Protein AF-A0A7C5JY84-F1 (afdb_monomer_lite)

Foldseek 3Di:
DDAAWDALPDVLNVLLVVLLVVLDDPKAKAWADLNLVRLPDPDPVPRDTDRETEMEIPPADALVQLVDPSHSVNSSQVSSVVVVWHWDWDDDPFWTWIFIWDDDDPPTDTHHIYTYGHHDPVRCVVCVVVVVVQSVPFDWTDRPPDPDTHGYGDPVVRVVVVVVVVVVVLVPDDPVSVVVPD

Sequence (182 aa):
MVLQYFRVIDNIVKDSLEAVVEAKKDEDFMIVGGVAVQLYSNNPEIMRPTSDVDIFLTPNINYEIFSKDGEIGWRIKNNIIKNGYQCQLKRGRYINEVKVMDGQNNKAKQLFFLHLTSYSGEFMSKYKHILEREIYYANTLLIPKTEMKVKVKKIEDILPHKIKRLEKHVAYLPDPLKKSIL

Structure (mmCIF, N/CA/C/O backbone):
data_AF-A0A7C5JY84-F1
#
_entry.id   AF-A0A7C5JY84-F1
#
loop_
_atom_site.group_PDB
_atom_site.id
_atom_site.type_symbol
_atom_site.label_atom_id
_atom_site.label_alt_id
_atom_site.label_comp_id
_atom_site.label_asym_id
_atom_site.label_entity_id
_atom_site.label_seq_id
_atom_site.pdbx_PDB_ins_code
_atom_site.Cartn_x
_atom_site.Cartn_y
_atom_site.Cartn_z
_atom_site.occupancy
_atom_site.B_iso_or_equiv
_atom_site.auth_seq_id
_atom_site.auth_comp_id
_atom_site.auth_asym_id
_atom_site.auth_atom_id
_atom_site.pdbx_PDB_model_num
ATOM 1 N N . MET A 1 1 ? 1.734 -20.658 8.353 1.00 44.06 1 MET A N 1
ATOM 2 C CA . MET A 1 1 ? 0.881 -19.457 8.216 1.00 44.06 1 MET A CA 1
ATOM 3 C C . MET A 1 1 ? 0.643 -19.249 6.732 1.00 44.06 1 MET A C 1
ATOM 5 O O . MET A 1 1 ? 1.609 -19.025 6.018 1.00 44.06 1 MET A O 1
ATOM 9 N N . VAL A 1 2 ? -0.587 -19.450 6.257 1.00 48.41 2 VAL A N 1
ATOM 10 C CA . VAL A 1 2 ? -0.934 -19.271 4.838 1.00 48.41 2 VAL A CA 1
ATOM 11 C C . VAL A 1 2 ? -1.284 -17.798 4.656 1.00 48.41 2 VAL A C 1
ATOM 13 O O . VAL A 1 2 ? -2.226 -17.326 5.284 1.00 48.41 2 VAL A O 1
ATOM 16 N N . LEU A 1 3 ? -0.484 -17.058 3.885 1.00 55.06 3 LEU A N 1
ATOM 17 C CA . LEU A 1 3 ? -0.846 -15.701 3.473 1.00 55.06 3 LEU A CA 1
ATOM 18 C C . LEU A 1 3 ? -2.077 -15.800 2.574 1.00 55.06 3 LEU A C 1
ATOM 20 O O . LEU A 1 3 ? -2.083 -16.590 1.628 1.00 55.06 3 LEU A O 1
ATOM 24 N N . GLN A 1 4 ? -3.113 -15.024 2.878 1.00 71.62 4 GLN A N 1
ATOM 25 C CA . GLN A 1 4 ? -4.267 -14.935 2.002 1.00 71.62 4 GLN A CA 1
ATOM 26 C C . GLN A 1 4 ? -3.883 -14.049 0.820 1.00 71.62 4 GLN A C 1
ATOM 28 O O . GLN A 1 4 ? -3.499 -12.894 0.993 1.00 71.62 4 GLN A O 1
ATOM 33 N N . TYR A 1 5 ? -3.919 -14.622 -0.378 1.00 83.88 5 TYR A N 1
ATOM 34 C CA . TYR A 1 5 ? -3.694 -13.863 -1.596 1.00 83.88 5 TYR A CA 1
ATOM 35 C C . TYR A 1 5 ? -4.984 -13.162 -2.017 1.00 83.88 5 TYR A C 1
ATOM 37 O O . TYR A 1 5 ? -6.064 -13.738 -1.902 1.00 83.88 5 TYR A O 1
ATOM 45 N N . PHE A 1 6 ? -4.851 -11.948 -2.5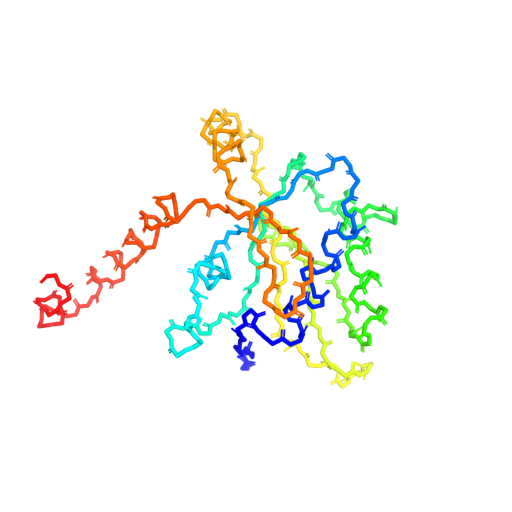36 1.00 88.19 6 PHE A N 1
ATOM 46 C CA . PHE A 1 6 ? -5.965 -11.097 -2.943 1.00 88.19 6 PHE A CA 1
ATOM 47 C C . PHE A 1 6 ? -5.705 -10.433 -4.292 1.00 88.19 6 PHE A C 1
ATOM 49 O O . PHE A 1 6 ? -4.581 -10.391 -4.802 1.00 88.19 6 PHE A O 1
ATOM 56 N N . ARG A 1 7 ? -6.769 -9.896 -4.871 1.00 91.62 7 ARG A N 1
ATOM 57 C CA . ARG A 1 7 ? -6.770 -9.038 -6.051 1.00 91.62 7 ARG A CA 1
ATOM 58 C C . ARG A 1 7 ? -7.330 -7.674 -5.672 1.00 91.62 7 ARG A C 1
ATOM 60 O O . ARG A 1 7 ? -8.077 -7.538 -4.713 1.00 91.62 7 ARG A O 1
ATOM 67 N N . VAL A 1 8 ? -7.024 -6.659 -6.466 1.00 91.06 8 VAL A N 1
ATOM 68 C CA . VAL A 1 8 ? -7.490 -5.282 -6.255 1.00 91.06 8 VAL A CA 1
ATOM 69 C C . VAL A 1 8 ? -9.019 -5.148 -6.288 1.00 91.06 8 VAL A C 1
ATOM 71 O O . VAL A 1 8 ? -9.567 -4.193 -5.754 1.00 91.06 8 VAL A O 1
ATOM 74 N N . ILE A 1 9 ? -9.709 -6.124 -6.885 1.00 90.19 9 ILE A N 1
ATOM 75 C CA . ILE A 1 9 ? -11.174 -6.209 -6.929 1.00 90.19 9 ILE A CA 1
ATOM 76 C C . ILE A 1 9 ? -11.805 -6.765 -5.642 1.00 90.19 9 ILE A C 1
ATOM 78 O O . ILE A 1 9 ? -13.035 -6.766 -5.541 1.00 90.19 9 ILE A O 1
ATOM 82 N N . ASP A 1 10 ? -10.997 -7.277 -4.709 1.00 90.25 10 ASP A N 1
ATOM 83 C CA . ASP A 1 10 ? -11.471 -7.805 -3.433 1.00 90.25 10 ASP A CA 1
ATOM 84 C C . ASP A 1 10 ? -11.748 -6.645 -2.469 1.00 90.25 10 ASP A C 1
ATOM 86 O O . ASP A 1 10 ? -10.922 -5.739 -2.328 1.00 90.25 10 ASP A O 1
ATOM 90 N N . ASN A 1 11 ? -12.889 -6.694 -1.768 1.00 89.62 11 ASN A N 1
ATOM 91 C CA . ASN A 1 11 ? -13.354 -5.604 -0.896 1.00 89.62 11 ASN A CA 1
ATOM 92 C C . ASN A 1 11 ? -12.290 -5.168 0.114 1.00 89.62 11 ASN A C 1
ATOM 94 O O . ASN A 1 11 ? -12.043 -3.985 0.268 1.00 89.62 11 ASN A O 1
ATOM 98 N N . ILE A 1 12 ? -11.573 -6.118 0.713 1.00 89.25 12 ILE A N 1
ATOM 99 C CA . ILE A 1 12 ? -10.515 -5.816 1.676 1.00 89.25 12 ILE A CA 1
ATOM 100 C C . ILE A 1 12 ? -9.430 -4.882 1.109 1.00 89.25 12 ILE A C 1
ATOM 102 O O . ILE A 1 12 ? -8.940 -3.988 1.804 1.00 89.25 12 ILE A O 1
ATOM 106 N N . VAL A 1 13 ? -9.032 -5.089 -0.148 1.00 91.31 13 VAL A N 1
ATOM 107 C CA . VAL A 1 13 ? -7.997 -4.280 -0.800 1.00 91.31 13 VAL A CA 1
ATOM 108 C C . VAL A 1 13 ? -8.565 -2.922 -1.154 1.00 91.31 13 VAL A C 1
ATOM 110 O O . VAL A 1 13 ? -7.921 -1.914 -0.878 1.00 91.31 13 VAL A O 1
ATOM 113 N N . LYS A 1 14 ? -9.778 -2.905 -1.716 1.00 91.31 14 LYS A N 1
ATOM 114 C CA . LYS A 1 14 ? -10.526 -1.683 -2.001 1.00 91.31 14 LYS A CA 1
ATOM 115 C C . LYS A 1 14 ? -10.622 -0.813 -0.745 1.00 91.31 14 LYS A C 1
ATOM 117 O O . LYS A 1 14 ? -10.078 0.283 -0.743 1.00 91.31 14 LYS A O 1
ATOM 122 N N . ASP A 1 15 ? -11.207 -1.334 0.325 1.00 91.50 15 ASP A N 1
ATOM 123 C CA . ASP A 1 15 ? -11.441 -0.631 1.588 1.00 91.50 15 ASP A CA 1
ATOM 124 C C . ASP A 1 15 ? -10.132 -0.099 2.191 1.00 91.50 15 ASP A C 1
ATOM 126 O O . ASP A 1 15 ? -10.086 0.982 2.777 1.00 91.50 15 ASP A O 1
ATOM 130 N N . SER A 1 16 ? -9.033 -0.837 2.011 1.00 92.56 16 SER A N 1
ATOM 131 C CA . SER A 1 16 ? -7.708 -0.411 2.464 1.00 92.56 16 SER A CA 1
ATOM 132 C C . SER A 1 16 ? -7.110 0.703 1.600 1.00 92.56 16 SER A C 1
ATOM 134 O O . SER A 1 16 ? -6.437 1.584 2.131 1.00 92.56 16 SER A O 1
ATOM 136 N N . LEU A 1 17 ? -7.348 0.698 0.285 1.00 94.00 17 LEU A N 1
ATOM 137 C CA . LEU A 1 17 ? -6.939 1.784 -0.610 1.00 94.00 17 LEU A CA 1
ATOM 138 C C . LEU A 1 17 ? -7.778 3.046 -0.379 1.00 94.00 17 LEU A C 1
ATOM 140 O O . LEU A 1 17 ? -7.222 4.141 -0.348 1.00 94.00 17 LEU A O 1
ATOM 144 N N . GLU A 1 18 ? -9.086 2.905 -0.162 1.00 92.94 18 GLU A N 1
ATOM 145 C CA . GLU A 1 18 ? -9.971 4.018 0.202 1.00 92.94 18 GLU A CA 1
ATOM 146 C C . GLU A 1 18 ? -9.519 4.646 1.527 1.00 92.94 18 GLU A C 1
ATOM 148 O O . GLU A 1 18 ? -9.307 5.856 1.595 1.00 92.94 18 GLU A O 1
ATOM 153 N N . ALA A 1 19 ? -9.209 3.822 2.534 1.00 93.19 19 ALA A N 1
ATOM 154 C CA . ALA A 1 19 ? -8.672 4.292 3.809 1.00 93.19 19 ALA A CA 1
ATOM 155 C C . ALA A 1 19 ? -7.365 5.090 3.663 1.00 93.19 19 ALA A C 1
ATOM 157 O O . ALA A 1 19 ? -7.156 6.052 4.404 1.00 93.19 19 ALA A O 1
ATOM 158 N N . VAL A 1 20 ? -6.489 4.722 2.719 1.00 93.00 20 VAL A N 1
ATOM 159 C CA . VAL A 1 20 ? -5.266 5.482 2.401 1.00 93.00 20 VAL A CA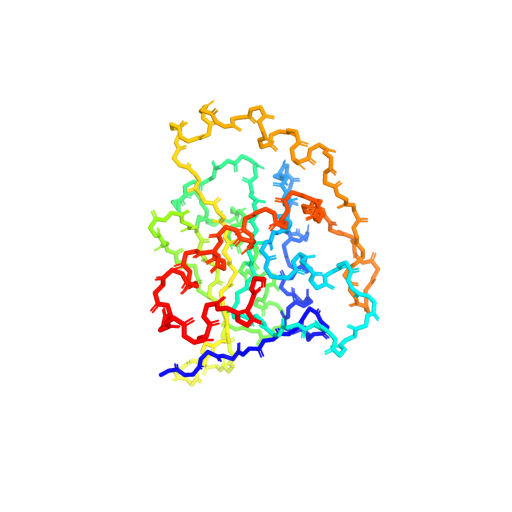 1
ATOM 160 C C . VAL A 1 20 ? -5.599 6.836 1.794 1.00 93.00 20 VAL A C 1
ATOM 162 O O . VAL A 1 20 ? -5.037 7.845 2.222 1.00 93.00 20 VAL A O 1
ATOM 165 N N . VAL A 1 21 ? -6.505 6.865 0.815 1.00 92.31 21 VAL A N 1
ATOM 166 C CA . VAL A 1 21 ? -6.920 8.103 0.145 1.00 92.31 21 VAL A CA 1
ATOM 167 C C . VAL A 1 21 ? -7.551 9.067 1.149 1.00 92.31 21 VAL A C 1
ATOM 169 O O . VAL A 1 21 ? -7.217 10.246 1.148 1.00 92.31 21 VAL A O 1
ATOM 172 N N . GLU A 1 22 ? -8.408 8.570 2.039 1.00 92.31 22 GLU A N 1
ATOM 173 C CA . GLU A 1 22 ? -9.056 9.371 3.082 1.00 92.31 22 GLU A CA 1
ATOM 174 C C . GLU A 1 22 ? -8.092 9.843 4.177 1.00 92.31 22 GLU A C 1
ATOM 176 O O . GLU A 1 22 ? -8.298 10.890 4.789 1.00 92.31 22 GLU A O 1
ATOM 181 N N . ALA A 1 23 ? -7.052 9.061 4.475 1.00 91.12 23 ALA A N 1
ATOM 182 C CA . ALA A 1 23 ? -6.084 9.392 5.516 1.00 91.12 23 ALA A CA 1
ATOM 183 C C . ALA A 1 23 ? -5.053 10.442 5.072 1.00 91.12 23 ALA A C 1
ATOM 185 O O . ALA A 1 23 ? -4.360 11.012 5.926 1.00 91.12 23 ALA A O 1
ATOM 186 N N . LYS A 1 24 ? -4.927 10.683 3.765 1.00 86.06 24 LYS A N 1
ATOM 187 C CA . LYS A 1 24 ? -4.027 11.688 3.200 1.00 86.06 24 LYS A CA 1
ATOM 188 C C . LYS A 1 24 ? -4.436 13.100 3.635 1.00 86.06 24 LYS A C 1
ATOM 190 O O . LYS A 1 24 ? -5.601 13.476 3.547 1.00 86.06 24 LYS A O 1
ATOM 195 N N . LYS A 1 25 ? -3.450 13.895 4.054 1.00 84.94 25 LYS A N 1
ATOM 196 C CA . LYS A 1 25 ? -3.542 15.353 4.175 1.00 84.94 25 LYS A CA 1
ATOM 197 C C . LYS A 1 25 ? -2.646 15.972 3.102 1.00 84.94 25 LYS A C 1
ATOM 199 O O . LYS A 1 25 ? -2.992 15.959 1.923 1.00 84.94 25 LYS A O 1
ATOM 204 N N . ASP A 1 26 ? -1.458 16.402 3.507 1.00 82.50 26 ASP A N 1
ATOM 205 C CA . ASP A 1 26 ? -0.438 16.979 2.637 1.00 82.50 26 ASP A CA 1
ATOM 206 C C . ASP A 1 26 ? 0.509 15.907 2.069 1.00 82.50 26 ASP A C 1
ATOM 208 O O . ASP A 1 26 ? 1.331 16.197 1.201 1.00 82.50 26 ASP A O 1
ATOM 212 N N . GLU A 1 27 ? 0.410 14.656 2.541 1.00 87.38 27 GLU A N 1
ATOM 213 C CA . GLU A 1 27 ? 1.267 13.564 2.084 1.00 87.38 27 GLU A CA 1
ATOM 214 C C . GLU A 1 27 ? 0.869 13.084 0.686 1.00 87.38 27 GLU A C 1
ATOM 216 O O . GLU A 1 27 ? -0.283 12.755 0.418 1.00 87.38 27 GLU A O 1
ATOM 221 N N . ASP A 1 28 ? 1.827 12.952 -0.219 1.00 85.75 28 ASP A N 1
ATOM 222 C CA . ASP A 1 28 ? 1.592 12.330 -1.515 1.00 85.75 28 ASP A CA 1
ATOM 223 C C . ASP A 1 28 ? 1.868 10.825 -1.421 1.00 85.75 28 ASP A C 1
ATOM 225 O O . ASP A 1 28 ? 2.888 10.388 -0.887 1.00 85.75 28 ASP A O 1
ATOM 229 N N . PHE A 1 29 ? 0.954 10.016 -1.952 1.00 89.94 29 PHE A N 1
ATOM 230 C CA . PHE A 1 29 ? 1.123 8.571 -2.044 1.00 89.94 29 PHE A CA 1
ATOM 231 C C . PHE A 1 29 ? 1.093 8.126 -3.500 1.00 89.94 29 PHE A C 1
ATOM 233 O O . PHE A 1 29 ? 0.479 8.765 -4.354 1.00 89.94 29 PHE A O 1
ATOM 240 N N . MET A 1 30 ? 1.739 7.002 -3.772 1.00 93.56 30 MET A N 1
ATOM 241 C CA . MET A 1 30 ? 1.705 6.333 -5.062 1.00 93.56 30 MET A CA 1
ATOM 242 C C . MET A 1 30 ? 1.665 4.825 -4.836 1.00 93.56 30 MET A C 1
ATOM 244 O O . MET A 1 30 ? 2.517 4.275 -4.139 1.00 93.56 30 MET A O 1
ATOM 248 N N . ILE A 1 31 ? 0.688 4.148 -5.435 1.00 94.88 31 ILE A N 1
ATOM 249 C CA . ILE A 1 31 ? 0.605 2.688 -5.397 1.00 94.88 31 ILE A CA 1
ATOM 250 C C . ILE A 1 31 ? 1.692 2.112 -6.304 1.00 94.88 31 ILE A C 1
ATOM 252 O O . ILE A 1 31 ? 1.862 2.539 -7.452 1.00 94.88 31 ILE A O 1
ATOM 256 N N . VAL A 1 32 ? 2.432 1.134 -5.785 1.00 93.56 32 VAL A N 1
ATOM 257 C CA . VAL A 1 32 ? 3.515 0.444 -6.490 1.00 93.56 32 VAL A CA 1
ATOM 258 C C . VAL A 1 32 ? 3.322 -1.077 -6.408 1.00 93.56 32 VAL A C 1
ATOM 260 O O . VAL A 1 32 ? 2.291 -1.583 -5.963 1.00 93.56 32 VAL A O 1
ATOM 263 N N . GLY A 1 33 ? 4.299 -1.842 -6.894 1.00 91.56 33 GLY A N 1
ATOM 264 C CA . GLY A 1 33 ? 4.322 -3.284 -6.664 1.00 91.56 33 GLY A CA 1
ATOM 265 C C . GLY A 1 33 ? 3.287 -4.063 -7.479 1.00 91.56 33 GLY A C 1
ATOM 266 O O . GLY A 1 33 ? 3.115 -3.827 -8.671 1.00 91.56 33 GLY A O 1
ATOM 267 N N . GLY A 1 34 ? 2.709 -5.106 -6.880 1.00 92.25 34 GLY A N 1
ATOM 268 C CA . GLY A 1 34 ? 1.788 -6.020 -7.570 1.00 92.25 34 GLY A CA 1
ATOM 269 C C . GLY A 1 34 ? 0.405 -5.418 -7.832 1.00 92.25 34 GLY A C 1
ATOM 270 O O . GLY A 1 34 ? -0.107 -5.537 -8.943 1.00 92.25 34 GLY A O 1
ATOM 271 N N . VAL A 1 35 ? -0.161 -4.722 -6.843 1.00 94.25 35 VAL A N 1
ATOM 272 C CA . VAL A 1 35 ? -1.474 -4.066 -6.967 1.00 94.25 35 VAL A CA 1
ATOM 273 C C . VAL A 1 35 ? -1.452 -2.965 -8.022 1.00 94.25 35 VAL A C 1
ATOM 275 O O . VAL A 1 35 ? -2.391 -2.865 -8.805 1.00 94.25 35 VAL A O 1
ATOM 278 N N . ALA A 1 36 ? -0.352 -2.212 -8.129 1.00 94.69 36 ALA A N 1
ATOM 279 C CA . ALA A 1 36 ? -0.183 -1.240 -9.205 1.00 94.69 36 ALA A CA 1
ATOM 280 C C . ALA A 1 36 ? -0.324 -1.876 -10.597 1.00 94.69 36 ALA A C 1
ATOM 282 O O . ALA A 1 36 ? -1.021 -1.327 -11.438 1.00 94.69 36 ALA A O 1
ATOM 283 N N . VAL A 1 37 ? 0.269 -3.055 -10.830 1.00 92.69 37 VAL A N 1
ATOM 284 C CA . VAL A 1 37 ? 0.121 -3.776 -12.110 1.00 92.69 37 VAL A CA 1
ATOM 285 C C . VAL A 1 37 ? -1.327 -4.201 -12.342 1.00 92.69 37 VAL A C 1
ATOM 287 O O . VAL A 1 37 ? -1.827 -4.067 -13.454 1.00 92.69 37 VAL A O 1
ATOM 290 N N . GLN A 1 38 ? -2.017 -4.685 -11.304 1.00 93.38 38 GLN A N 1
ATOM 291 C CA . GLN A 1 38 ? -3.422 -5.076 -11.429 1.00 93.38 38 GLN A CA 1
ATOM 292 C C . GLN A 1 38 ? -4.326 -3.886 -11.783 1.00 93.38 38 GLN A C 1
ATOM 294 O O . GLN A 1 38 ? -5.246 -4.067 -12.570 1.00 93.38 38 GLN A O 1
ATOM 299 N N . LEU A 1 39 ? -4.042 -2.680 -11.276 1.00 93.88 39 LEU A N 1
ATOM 300 C CA . LEU A 1 39 ? -4.801 -1.461 -11.597 1.00 93.88 39 LEU A CA 1
ATOM 301 C C . LEU A 1 39 ? -4.711 -1.047 -13.076 1.00 93.88 39 LEU A C 1
ATOM 303 O O . LEU A 1 39 ? -5.605 -0.363 -13.561 1.00 93.88 39 LEU A O 1
ATOM 307 N N . TYR A 1 40 ? -3.674 -1.472 -13.808 1.00 93.00 40 TYR A N 1
ATOM 308 C CA . TYR A 1 40 ? -3.583 -1.269 -15.262 1.00 93.00 40 TYR A CA 1
ATOM 309 C C . TYR A 1 40 ? -4.345 -2.322 -16.078 1.00 93.00 40 TYR A C 1
ATOM 311 O O . TYR A 1 40 ? -4.450 -2.188 -17.296 1.00 93.00 40 TYR A O 1
ATOM 319 N N . SER A 1 41 ? -4.849 -3.383 -15.444 1.00 88.94 41 SER A N 1
ATOM 320 C CA . SER A 1 41 ? -5.582 -4.444 -16.130 1.00 88.94 41 SER A CA 1
ATOM 321 C C . SER A 1 41 ? -7.087 -4.264 -15.977 1.00 88.94 41 SER A C 1
ATOM 323 O O . SER A 1 41 ? -7.611 -4.245 -14.867 1.00 88.94 41 SER A O 1
ATOM 325 N N . ASN A 1 42 ? -7.800 -4.271 -17.101 1.00 81.75 42 ASN A N 1
ATOM 326 C CA . ASN A 1 42 ? -9.261 -4.383 -17.115 1.00 81.75 42 ASN A CA 1
ATOM 327 C C . ASN A 1 42 ? -9.748 -5.841 -17.128 1.00 81.75 42 ASN A C 1
ATOM 329 O O . ASN A 1 42 ? -10.951 -6.081 -17.078 1.00 81.75 42 ASN A O 1
ATOM 333 N N . ASN A 1 43 ? -8.836 -6.818 -17.205 1.00 85.38 43 ASN A N 1
ATOM 334 C CA . ASN A 1 43 ? -9.172 -8.238 -17.229 1.00 85.38 43 ASN A CA 1
ATOM 335 C C . ASN A 1 43 ? -8.794 -8.907 -15.886 1.00 85.38 43 ASN A C 1
ATOM 337 O O . ASN A 1 43 ? -7.603 -9.065 -15.592 1.00 85.38 43 ASN A O 1
ATOM 341 N N . PRO A 1 44 ? -9.780 -9.327 -15.068 1.00 80.88 44 PRO A N 1
ATOM 342 C CA . PRO A 1 44 ? -9.541 -10.034 -13.810 1.00 80.88 44 PRO A CA 1
ATOM 343 C C . PRO A 1 44 ? -8.824 -11.383 -13.941 1.00 80.88 44 PRO A C 1
ATOM 345 O O . PRO A 1 44 ? -8.226 -11.837 -12.966 1.00 80.88 44 PRO A O 1
ATOM 348 N N . GLU A 1 45 ? -8.878 -12.039 -15.103 1.00 82.75 45 GLU A N 1
ATOM 349 C CA . GLU A 1 45 ? -8.278 -13.364 -15.318 1.00 82.75 45 GLU A CA 1
ATOM 350 C C . GLU A 1 45 ? -6.749 -13.311 -15.368 1.00 82.75 45 GLU A C 1
ATOM 352 O O . GLU A 1 45 ? -6.081 -14.247 -14.934 1.00 82.75 45 GLU A O 1
ATOM 357 N N . ILE A 1 46 ? -6.184 -12.188 -15.823 1.00 82.44 46 ILE A N 1
ATOM 358 C CA . ILE A 1 46 ? -4.730 -11.978 -15.886 1.00 82.44 46 ILE A CA 1
ATOM 359 C C . ILE A 1 46 ? -4.170 -11.316 -14.617 1.00 82.44 46 ILE A C 1
ATOM 361 O O . ILE A 1 46 ? -2.959 -11.122 -14.487 1.00 82.44 46 ILE A O 1
ATOM 365 N N . MET A 1 47 ? -5.033 -10.968 -13.654 1.00 88.62 47 MET A N 1
ATOM 366 C CA . MET A 1 47 ? -4.608 -10.409 -12.372 1.00 88.62 47 MET A CA 1
ATOM 367 C C . MET A 1 47 ? -4.000 -11.504 -11.500 1.00 88.62 47 MET A C 1
ATOM 369 O O . MET A 1 47 ? -4.700 -12.292 -10.860 1.00 88.62 47 MET A O 1
ATOM 373 N N . ARG A 1 48 ? -2.669 -11.521 -11.421 1.00 86.56 48 ARG A N 1
ATOM 374 C CA . ARG A 1 48 ? -1.956 -12.375 -10.470 1.00 86.56 48 ARG A CA 1
ATOM 375 C C . ARG A 1 48 ? -2.286 -11.938 -9.033 1.00 86.56 48 ARG A C 1
ATOM 377 O O . ARG A 1 48 ? -1.962 -10.799 -8.694 1.00 86.56 48 ARG A O 1
ATOM 384 N N . PRO A 1 49 ? -2.798 -12.831 -8.166 1.00 88.69 49 PRO A N 1
ATOM 385 C CA . PRO A 1 49 ? -3.007 -12.524 -6.754 1.00 88.69 49 PRO A CA 1
ATOM 386 C C . PRO A 1 49 ? -1.724 -12.072 -6.026 1.00 88.69 49 PRO A C 1
ATOM 388 O O . PRO A 1 49 ? -0.622 -12.562 -6.302 1.00 88.69 49 PRO A O 1
ATOM 391 N N . THR A 1 50 ? -1.868 -11.143 -5.082 1.00 89.31 50 THR A N 1
ATOM 392 C CA . THR A 1 50 ? -0.791 -10.518 -4.292 1.00 89.31 50 THR A CA 1
ATOM 393 C C . THR A 1 50 ? -1.001 -10.752 -2.799 1.00 89.31 50 THR A C 1
ATOM 395 O O . THR A 1 50 ? -2.108 -11.064 -2.379 1.00 89.31 50 THR A O 1
ATOM 398 N N . SER A 1 51 ? 0.067 -10.661 -2.004 1.00 89.44 51 SER A N 1
ATOM 399 C CA . SER A 1 51 ? 0.043 -10.878 -0.544 1.00 89.44 51 SER A CA 1
ATOM 400 C C . SER A 1 51 ? 0.173 -9.590 0.270 1.00 89.44 51 SER A C 1
ATOM 402 O O . SER A 1 51 ? 0.090 -9.621 1.496 1.00 89.44 51 SER A O 1
ATOM 404 N N . ASP A 1 52 ? 0.422 -8.477 -0.408 1.00 91.94 52 ASP A N 1
ATOM 405 C CA . ASP A 1 52 ? 0.685 -7.157 0.147 1.00 91.94 52 ASP A CA 1
ATOM 406 C C . ASP A 1 52 ? 0.187 -6.054 -0.800 1.00 91.94 52 ASP A C 1
ATOM 408 O O . ASP A 1 52 ? -0.105 -6.282 -1.980 1.00 91.94 52 ASP A O 1
ATOM 412 N N . VAL A 1 53 ? 0.038 -4.857 -0.242 1.00 94.31 53 VAL A N 1
ATOM 413 C CA . VAL A 1 53 ? -0.206 -3.622 -0.988 1.00 94.31 53 VAL A CA 1
ATOM 414 C C . VAL A 1 53 ? 0.972 -2.705 -0.707 1.00 94.31 53 VAL A C 1
ATOM 416 O O . VAL A 1 53 ? 1.149 -2.256 0.424 1.00 94.31 53 VAL A O 1
ATOM 419 N N . ASP A 1 54 ? 1.775 -2.428 -1.727 1.00 94.00 54 ASP A N 1
ATOM 420 C CA . ASP A 1 54 ? 2.942 -1.564 -1.592 1.00 94.00 54 ASP A CA 1
ATOM 421 C C . ASP A 1 54 ? 2.587 -0.120 -1.959 1.00 94.00 54 ASP A C 1
ATOM 423 O O . ASP A 1 54 ? 2.062 0.169 -3.039 1.00 94.00 54 ASP A O 1
ATOM 427 N N . ILE A 1 55 ? 2.925 0.798 -1.063 1.00 93.44 55 ILE A N 1
ATOM 428 C CA . ILE A 1 55 ? 2.669 2.226 -1.176 1.00 93.44 55 ILE A CA 1
ATOM 429 C C . ILE A 1 55 ? 3.992 2.958 -1.006 1.00 93.44 55 ILE A C 1
ATOM 431 O O . ILE A 1 55 ? 4.741 2.762 -0.043 1.00 93.44 55 ILE A O 1
ATOM 435 N N . PHE A 1 56 ? 4.282 3.827 -1.960 1.00 91.19 56 PHE A N 1
ATOM 436 C CA . PHE A 1 56 ? 5.303 4.842 -1.810 1.00 91.19 56 PHE A CA 1
ATOM 437 C C . PHE A 1 56 ? 4.672 6.094 -1.187 1.00 91.19 56 PHE A C 1
ATOM 439 O O . PHE A 1 56 ? 3.608 6.519 -1.633 1.00 91.19 56 PHE A O 1
ATOM 446 N N . LEU A 1 57 ? 5.315 6.664 -0.166 1.00 88.25 57 LEU A N 1
ATOM 447 C CA . LEU A 1 57 ? 4.823 7.812 0.598 1.00 88.25 57 LEU A CA 1
ATOM 448 C C . LEU A 1 57 ? 5.866 8.935 0.596 1.00 88.25 57 LEU A C 1
ATOM 450 O O . LEU A 1 57 ? 7.048 8.684 0.836 1.00 88.25 57 LEU A O 1
ATOM 454 N N . THR A 1 58 ? 5.421 10.167 0.356 1.00 84.00 58 THR A N 1
ATOM 455 C CA . THR A 1 58 ? 6.231 11.380 0.482 1.00 84.00 58 THR A CA 1
ATOM 456 C C . THR A 1 58 ? 5.503 12.433 1.340 1.00 84.00 58 THR A C 1
ATOM 458 O O . THR A 1 58 ? 4.320 12.679 1.111 1.00 84.00 58 THR A O 1
ATOM 461 N N . PRO A 1 59 ? 6.173 13.073 2.317 1.00 83.69 59 PRO A N 1
ATOM 462 C CA . PRO A 1 59 ? 7.571 12.864 2.691 1.00 83.69 59 PRO A CA 1
ATOM 463 C C . PRO A 1 59 ? 7.802 11.470 3.285 1.00 83.69 59 PRO A C 1
ATOM 465 O O . PRO A 1 59 ? 6.865 10.776 3.676 1.00 83.69 59 PRO A O 1
ATOM 468 N N . ASN A 1 60 ? 9.065 11.045 3.338 1.00 82.88 60 ASN A N 1
ATOM 469 C CA . ASN A 1 60 ? 9.383 9.822 4.056 1.00 82.88 60 ASN A CA 1
ATOM 470 C C . ASN A 1 60 ? 9.183 10.037 5.565 1.00 82.88 60 ASN A C 1
ATOM 472 O O . ASN A 1 60 ? 9.718 10.987 6.135 1.00 82.88 60 ASN A O 1
ATOM 476 N N . ILE A 1 61 ? 8.451 9.129 6.204 1.00 86.69 61 ILE A N 1
ATOM 477 C CA . ILE A 1 61 ? 8.066 9.216 7.612 1.00 86.69 61 ILE A CA 1
ATOM 478 C C . ILE A 1 61 ? 8.666 8.020 8.358 1.00 86.69 61 ILE A C 1
ATOM 480 O O . ILE A 1 61 ? 8.562 6.874 7.918 1.00 86.69 61 ILE A O 1
ATOM 484 N N . ASN A 1 62 ? 9.320 8.274 9.493 1.00 89.38 62 ASN A N 1
ATOM 485 C CA . ASN A 1 62 ? 9.830 7.210 10.358 1.00 89.38 62 ASN A CA 1
ATOM 486 C C . ASN A 1 62 ? 8.688 6.540 11.151 1.00 89.38 62 ASN A C 1
ATOM 488 O O . ASN A 1 62 ? 7.584 7.071 11.240 1.00 89.38 62 ASN A O 1
ATOM 492 N N . TYR A 1 63 ? 8.947 5.377 11.750 1.00 92.50 63 TYR A N 1
ATOM 493 C CA . TYR A 1 63 ? 7.901 4.624 12.450 1.00 92.50 63 TYR A CA 1
ATOM 494 C C . TYR A 1 63 ? 7.282 5.369 13.647 1.00 92.50 63 TYR A C 1
ATOM 496 O O . TYR A 1 63 ? 6.083 5.253 13.897 1.00 92.50 63 TYR A O 1
ATOM 504 N N . GLU A 1 64 ? 8.083 6.133 14.390 1.00 93.00 64 GLU A N 1
ATOM 505 C CA . GLU A 1 64 ? 7.617 6.867 15.573 1.00 93.00 64 GLU A CA 1
ATOM 506 C C . GLU A 1 64 ? 6.551 7.893 15.193 1.00 93.00 64 GLU A C 1
ATOM 508 O O . GLU A 1 64 ? 5.470 7.891 15.774 1.00 93.00 64 GLU A O 1
ATOM 513 N N . ILE A 1 65 ? 6.811 8.693 14.156 1.00 93.00 65 ILE A N 1
ATOM 514 C CA . ILE A 1 65 ? 5.827 9.630 13.612 1.00 93.00 65 ILE A CA 1
ATOM 515 C C . ILE A 1 65 ? 4.671 8.849 12.989 1.00 93.00 65 ILE A C 1
ATOM 517 O O . ILE A 1 65 ? 3.527 9.081 13.341 1.00 93.00 65 ILE A O 1
ATOM 521 N N . PHE A 1 66 ? 4.944 7.863 12.132 1.00 94.12 66 PHE A N 1
ATOM 522 C CA . PHE A 1 66 ? 3.909 7.069 11.461 1.00 94.12 66 PHE A CA 1
ATOM 523 C C . PHE A 1 66 ? 2.866 6.481 12.428 1.00 94.12 66 PHE A C 1
ATOM 525 O O . PHE A 1 66 ? 1.680 6.436 12.099 1.00 94.12 66 PHE A O 1
ATOM 532 N N . SER A 1 67 ? 3.307 6.020 13.601 1.00 95.69 67 SER A N 1
ATOM 533 C CA . SER A 1 67 ? 2.461 5.339 14.586 1.00 95.69 67 SER A CA 1
ATOM 534 C C . SER A 1 67 ? 1.755 6.255 15.584 1.00 95.69 67 SER A C 1
ATOM 536 O O . SER A 1 67 ? 0.839 5.795 16.270 1.00 95.69 67 SER A O 1
ATOM 538 N N . LYS A 1 68 ? 2.160 7.524 15.666 1.00 96.62 68 LYS A N 1
ATOM 539 C CA . LYS A 1 68 ? 1.626 8.487 16.628 1.00 96.62 68 LYS A CA 1
ATOM 540 C C . LYS A 1 68 ? 0.163 8.824 16.323 1.00 96.62 68 LYS A C 1
ATOM 542 O O . LYS A 1 68 ? -0.255 8.890 15.168 1.00 96.62 68 LYS A O 1
ATOM 547 N N . ASP A 1 69 ? -0.614 9.060 17.377 1.00 96.12 69 ASP A N 1
ATOM 548 C CA . ASP A 1 69 ? -2.016 9.462 17.267 1.00 96.12 69 ASP A CA 1
ATOM 549 C C . ASP A 1 69 ? -2.188 10.672 16.339 1.00 96.12 69 ASP A C 1
ATOM 551 O O . ASP A 1 69 ? -1.506 11.689 16.467 1.00 96.12 69 ASP A O 1
ATOM 555 N N . GLY A 1 70 ? -3.116 10.543 15.390 1.00 93.00 70 GLY A N 1
ATOM 556 C CA . GLY A 1 70 ? -3.402 11.569 14.392 1.00 93.00 70 GLY A CA 1
ATOM 557 C C . GLY A 1 70 ? -2.466 11.587 13.181 1.00 93.00 70 GLY A C 1
ATOM 558 O O . GLY A 1 70 ? -2.783 12.302 12.229 1.00 93.00 70 GLY A O 1
ATOM 559 N N . GLU A 1 71 ? -1.388 10.798 13.156 1.00 94.56 71 GLU A N 1
ATOM 560 C CA . GLU A 1 71 ? -0.453 10.692 12.025 1.00 94.56 71 GLU A CA 1
ATOM 561 C C . GLU A 1 71 ? -0.898 9.659 10.980 1.00 94.56 71 GLU A C 1
ATOM 563 O O . GLU A 1 71 ? -1.823 8.878 11.208 1.00 94.56 71 GLU A O 1
ATOM 568 N N . ILE A 1 72 ? -0.272 9.665 9.797 1.00 93.94 72 ILE A N 1
ATOM 569 C CA . ILE A 1 72 ? -0.760 8.927 8.61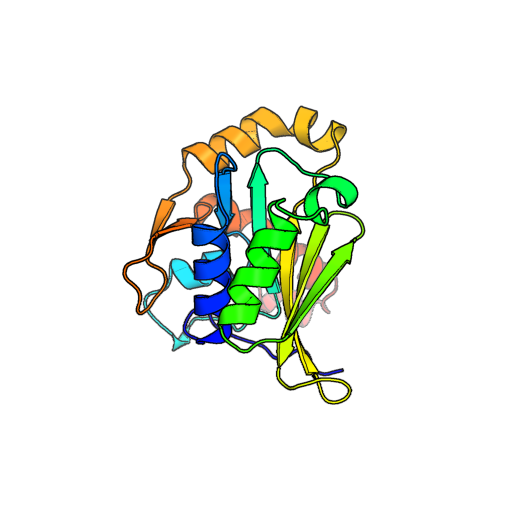8 1.00 93.94 72 ILE A CA 1
ATOM 570 C C . ILE A 1 72 ? -1.016 7.435 8.882 1.00 93.94 72 ILE A C 1
ATOM 572 O O . ILE A 1 72 ? -2.071 6.928 8.506 1.00 93.94 72 ILE A O 1
ATOM 576 N N . GLY A 1 73 ? -0.117 6.733 9.580 1.00 95.19 73 GLY A N 1
ATOM 577 C CA . GLY A 1 73 ? -0.304 5.316 9.895 1.00 95.19 73 GLY A CA 1
ATOM 578 C C . GLY A 1 73 ? -1.495 5.087 10.815 1.00 95.19 73 GLY A C 1
ATOM 579 O O . GLY A 1 73 ? -2.326 4.217 10.556 1.00 95.19 73 GLY A O 1
ATOM 580 N N . TRP A 1 74 ? -1.628 5.920 11.847 1.00 96.25 74 TRP A N 1
ATOM 581 C CA . TRP A 1 74 ? -2.769 5.899 12.758 1.00 96.25 74 TRP A CA 1
ATOM 582 C C . TRP A 1 74 ? -4.096 6.191 12.045 1.00 96.25 74 TRP A C 1
ATOM 584 O O . TRP A 1 74 ? -5.080 5.483 12.266 1.00 96.25 74 TRP A O 1
ATOM 594 N N . ARG A 1 75 ? -4.123 7.183 11.144 1.00 96.19 75 ARG A N 1
ATOM 595 C CA . ARG A 1 75 ? -5.315 7.543 10.357 1.00 96.19 75 ARG A CA 1
ATOM 596 C C . ARG A 1 75 ? -5.738 6.401 9.432 1.00 96.19 75 ARG A C 1
ATOM 598 O O . ARG A 1 75 ? -6.903 6.011 9.468 1.00 96.19 75 ARG A O 1
ATOM 605 N N . ILE A 1 76 ? -4.793 5.808 8.693 1.00 96.06 76 ILE A N 1
ATOM 606 C CA . ILE A 1 76 ? -5.049 4.638 7.833 1.00 96.06 76 ILE A CA 1
ATOM 607 C C . ILE A 1 76 ? -5.626 3.492 8.665 1.00 96.06 76 ILE A C 1
ATOM 609 O O . ILE A 1 76 ? -6.693 2.975 8.344 1.00 96.06 76 ILE A O 1
ATOM 613 N N . LYS A 1 77 ? -4.955 3.123 9.767 1.00 96.00 77 LYS A N 1
ATOM 614 C CA . LYS A 1 77 ? -5.419 2.067 10.678 1.00 96.00 77 LYS A CA 1
ATOM 615 C C . LYS A 1 77 ? -6.866 2.298 11.107 1.00 96.00 77 LYS A C 1
ATOM 617 O O . LYS A 1 77 ? -7.665 1.370 11.059 1.00 96.00 77 LYS A O 1
ATOM 622 N N . ASN A 1 78 ? -7.200 3.508 11.542 1.00 95.75 78 ASN A N 1
ATOM 623 C CA . ASN A 1 78 ? -8.528 3.786 12.075 1.00 95.75 78 ASN A CA 1
ATOM 624 C C . ASN A 1 78 ? -9.609 3.813 11.000 1.00 95.75 78 ASN A C 1
ATOM 626 O O . ASN A 1 78 ? -10.726 3.389 11.279 1.00 95.75 78 ASN A O 1
ATOM 630 N N . ASN A 1 79 ? -9.294 4.249 9.781 1.00 95.00 79 ASN A N 1
ATOM 631 C CA . ASN A 1 79 ? -10.235 4.153 8.668 1.00 95.00 79 ASN A CA 1
ATOM 632 C C . ASN A 1 79 ? -10.493 2.690 8.279 1.00 95.00 79 ASN A C 1
ATOM 634 O O . ASN A 1 79 ? -11.646 2.305 8.123 1.00 95.00 79 ASN A O 1
ATOM 638 N N . ILE A 1 80 ? -9.465 1.835 8.264 1.00 93.94 80 ILE A N 1
ATOM 639 C CA . ILE A 1 80 ? -9.654 0.394 8.023 1.00 93.94 80 ILE A CA 1
ATOM 640 C C . ILE A 1 80 ? -10.473 -0.263 9.152 1.00 93.94 80 ILE A C 1
ATOM 642 O O . ILE A 1 80 ? -11.331 -1.100 8.882 1.00 93.94 80 ILE A O 1
ATOM 646 N N . ILE A 1 81 ? -10.270 0.138 10.415 1.00 93.69 81 ILE A N 1
ATOM 647 C CA . ILE A 1 81 ? -11.061 -0.370 11.553 1.00 93.69 81 ILE A CA 1
ATOM 648 C C . ILE A 1 81 ? -12.547 -0.007 11.424 1.00 93.69 81 ILE A C 1
ATOM 650 O O . ILE A 1 81 ? -13.401 -0.828 11.758 1.00 93.69 81 ILE A O 1
ATOM 654 N N . LYS A 1 82 ? -12.879 1.185 10.907 1.00 92.00 82 LYS A N 1
ATOM 655 C CA . LYS A 1 82 ? -14.279 1.576 10.647 1.00 92.00 82 LYS A CA 1
ATOM 656 C C . LYS A 1 82 ? -14.968 0.647 9.642 1.00 92.00 82 LYS A C 1
ATOM 658 O O . LYS A 1 82 ? -16.175 0.459 9.747 1.00 92.00 82 LYS A O 1
ATOM 663 N N . ASN A 1 83 ? -14.205 0.012 8.752 1.00 88.12 83 ASN A N 1
ATOM 664 C CA . ASN A 1 83 ? -14.701 -0.967 7.779 1.00 88.12 83 ASN A CA 1
ATOM 665 C C . ASN A 1 83 ? -14.837 -2.390 8.364 1.00 88.12 83 ASN A C 1
ATOM 667 O O . ASN A 1 83 ? -15.059 -3.350 7.634 1.00 88.12 83 ASN A O 1
ATOM 671 N N . GLY A 1 84 ? -14.726 -2.547 9.690 1.00 88.81 84 GLY A N 1
ATOM 672 C CA . GLY A 1 84 ? -14.990 -3.807 10.394 1.00 88.81 84 GLY A CA 1
ATOM 673 C C . GLY A 1 84 ? -13.776 -4.724 10.564 1.00 88.81 84 GLY A C 1
ATOM 674 O O . GLY A 1 84 ? -13.908 -5.807 11.137 1.00 88.81 84 GLY A O 1
ATOM 675 N N . TYR A 1 85 ? -12.594 -4.296 10.122 1.00 90.88 85 TYR A N 1
ATOM 676 C CA . TYR A 1 85 ? -11.355 -5.062 10.244 1.00 90.88 85 TYR A CA 1
ATOM 677 C C . TYR A 1 85 ? -10.597 -4.757 11.538 1.00 90.88 85 TYR A C 1
ATOM 679 O O . TYR A 1 85 ? -10.797 -3.734 12.193 1.00 90.88 85 TYR A O 1
ATOM 687 N N . GLN A 1 86 ? -9.653 -5.629 11.892 1.00 92.19 86 GLN A N 1
ATOM 688 C CA . GLN A 1 86 ? -8.662 -5.336 12.922 1.00 92.19 86 GLN A CA 1
ATOM 689 C C . GLN A 1 86 ? -7.324 -4.946 12.298 1.00 92.19 86 GLN A C 1
ATOM 691 O O . GLN A 1 86 ? -6.851 -5.581 11.356 1.00 92.19 86 GLN A O 1
ATOM 696 N N . CYS A 1 87 ? -6.665 -3.938 12.871 1.00 93.50 87 CYS A N 1
ATOM 697 C CA . CYS A 1 87 ? -5.394 -3.438 12.356 1.00 93.50 87 CYS A CA 1
ATOM 698 C C . CYS A 1 87 ? -4.340 -3.218 13.440 1.00 93.50 87 CYS A C 1
ATOM 700 O O . CYS A 1 87 ? -4.624 -2.743 14.541 1.00 93.50 87 CYS A O 1
ATOM 702 N N . GLN A 1 88 ? -3.089 -3.507 13.088 1.00 95.00 88 GLN A N 1
ATOM 703 C CA . GLN A 1 88 ? -1.905 -3.229 13.901 1.00 95.00 88 GLN A CA 1
ATOM 704 C C . GLN A 1 88 ? -0.889 -2.440 13.083 1.00 95.00 88 GLN A C 1
ATOM 706 O O . GLN A 1 88 ? -0.608 -2.795 11.941 1.00 95.00 88 GLN A O 1
ATOM 711 N N . LEU A 1 89 ? -0.301 -1.409 13.685 1.00 96.38 89 LEU A N 1
ATOM 712 C CA . LEU A 1 89 ? 0.863 -0.737 13.113 1.00 96.38 89 LEU A CA 1
ATOM 713 C C . LEU A 1 89 ? 2.116 -1.517 13.493 1.00 96.38 89 LEU A C 1
ATOM 715 O O . LEU A 1 89 ? 2.237 -1.974 14.632 1.00 96.38 89 LEU A O 1
ATOM 719 N N . LYS A 1 90 ? 3.022 -1.701 12.535 1.00 95.06 90 LYS A N 1
ATOM 720 C CA . LYS A 1 90 ? 4.286 -2.403 12.747 1.00 95.06 90 LYS A CA 1
ATOM 721 C C . LYS A 1 90 ? 5.448 -1.692 12.076 1.00 95.06 90 LYS A C 1
ATOM 723 O O . LYS A 1 90 ? 5.302 -1.035 11.046 1.00 95.06 90 LYS A O 1
ATOM 728 N N . ARG A 1 91 ? 6.618 -1.857 12.688 1.00 93.00 91 ARG A N 1
ATOM 729 C CA . ARG A 1 91 ? 7.894 -1.401 12.152 1.00 93.00 91 ARG A CA 1
ATOM 730 C C . ARG A 1 91 ? 8.554 -2.546 11.394 1.00 93.00 91 ARG A C 1
ATOM 732 O O . ARG A 1 91 ? 8.965 -3.526 12.011 1.00 93.00 91 ARG A O 1
ATOM 739 N N . GLY A 1 92 ? 8.687 -2.400 10.082 1.00 86.00 92 GLY A N 1
ATOM 740 C CA . GLY A 1 92 ? 9.556 -3.235 9.262 1.00 86.00 92 GLY A CA 1
ATOM 741 C C . GLY A 1 92 ? 10.984 -2.683 9.219 1.00 86.00 92 GLY A C 1
ATOM 742 O O . GLY A 1 92 ? 11.284 -1.604 9.732 1.00 86.00 92 GLY A O 1
ATOM 743 N N . ARG A 1 93 ? 11.901 -3.423 8.584 1.00 79.94 93 ARG A N 1
ATOM 744 C CA . ARG A 1 93 ? 13.318 -3.019 8.479 1.00 79.94 93 ARG A CA 1
ATOM 745 C C . ARG A 1 93 ? 13.517 -1.759 7.624 1.00 79.94 93 ARG A C 1
ATOM 747 O O . ARG A 1 93 ? 14.368 -0.938 7.946 1.00 79.94 93 ARG A O 1
ATOM 754 N N . TYR A 1 94 ? 12.736 -1.630 6.553 1.00 80.50 94 TYR A N 1
ATOM 755 C CA . TYR A 1 94 ? 12.805 -0.533 5.571 1.00 80.50 94 TYR A CA 1
ATOM 756 C C . TYR A 1 94 ? 11.412 -0.017 5.175 1.00 80.50 94 TYR A C 1
ATOM 758 O O . TYR A 1 94 ? 11.237 0.618 4.140 1.00 80.50 94 TYR A O 1
ATOM 766 N N . ILE A 1 95 ? 10.396 -0.364 5.961 1.00 90.25 95 ILE A N 1
ATOM 767 C CA . ILE A 1 95 ? 8.992 -0.085 5.671 1.00 90.25 95 ILE A CA 1
ATOM 768 C C . ILE A 1 95 ? 8.249 0.138 6.986 1.00 90.25 95 ILE A C 1
ATOM 770 O O . ILE A 1 95 ? 8.584 -0.468 8.005 1.00 90.25 95 ILE A O 1
ATOM 774 N N . ASN A 1 96 ? 7.238 0.994 6.952 1.00 93.94 96 ASN A N 1
ATOM 775 C CA . ASN A 1 96 ? 6.197 1.035 7.969 1.00 93.94 96 ASN A CA 1
ATOM 776 C C . ASN A 1 96 ? 5.031 0.182 7.477 1.00 93.94 96 ASN A C 1
ATOM 778 O O . ASN A 1 96 ? 4.711 0.199 6.291 1.00 93.94 96 ASN A O 1
ATOM 782 N N . GLU A 1 97 ? 4.397 -0.572 8.362 1.00 95.31 97 GLU A N 1
ATOM 783 C CA . GLU A 1 97 ? 3.388 -1.550 7.963 1.00 95.31 97 GLU A CA 1
ATOM 784 C C . GLU A 1 97 ? 2.072 -1.299 8.694 1.00 95.31 97 GLU A C 1
ATOM 786 O O . GLU A 1 97 ? 2.048 -1.079 9.909 1.00 95.31 97 GLU A O 1
ATOM 791 N N . VAL A 1 98 ? 0.964 -1.411 7.962 1.00 95.88 98 VAL A N 1
ATOM 792 C CA . VAL A 1 98 ? -0.364 -1.633 8.541 1.00 95.88 98 VAL A CA 1
ATOM 793 C C . VAL A 1 98 ? -0.716 -3.096 8.311 1.00 95.88 98 VAL A C 1
ATOM 795 O O . VAL A 1 98 ? -1.007 -3.520 7.195 1.00 95.88 98 VAL A O 1
ATOM 798 N N . LYS A 1 99 ? -0.666 -3.896 9.374 1.00 94.81 99 LYS A N 1
ATOM 799 C CA . LYS A 1 99 ? -1.117 -5.286 9.354 1.00 94.81 99 LYS A CA 1
ATOM 800 C C . LYS A 1 99 ? -2.636 -5.310 9.444 1.00 94.81 99 LYS A C 1
ATOM 802 O O . LYS A 1 99 ? -3.176 -4.872 10.461 1.00 94.81 99 LYS A O 1
ATOM 807 N N . VAL A 1 100 ? -3.299 -5.874 8.440 1.00 92.69 100 VAL A N 1
ATOM 808 C CA . VAL A 1 100 ? -4.759 -6.011 8.393 1.00 92.69 100 VAL A CA 1
ATOM 809 C C . VAL A 1 100 ? -5.166 -7.449 8.713 1.00 92.69 100 VAL A C 1
ATOM 811 O O . VAL A 1 100 ? -4.536 -8.415 8.268 1.00 92.69 100 VAL A O 1
ATOM 814 N N . MET A 1 101 ? -6.187 -7.598 9.548 1.00 91.94 101 MET A N 1
ATOM 815 C CA . MET A 1 101 ? -6.646 -8.866 10.105 1.00 91.94 101 MET A CA 1
ATOM 816 C C . MET A 1 101 ? -8.175 -8.947 10.053 1.00 91.94 101 MET A C 1
ATOM 818 O O . MET A 1 101 ? -8.859 -7.942 10.244 1.00 91.94 101 MET A O 1
ATOM 822 N N . ASP A 1 102 ? -8.687 -10.155 9.835 1.00 86.38 102 ASP A N 1
ATOM 823 C CA . ASP A 1 102 ? -10.112 -10.483 9.897 1.00 86.38 102 ASP A CA 1
ATOM 824 C C . ASP A 1 102 ? -10.452 -11.215 11.195 1.00 86.38 102 ASP A C 1
ATOM 826 O O . ASP A 1 102 ? -9.650 -12.005 11.699 1.00 86.38 102 ASP A O 1
ATOM 830 N N . GLY A 1 103 ? -11.658 -10.993 11.708 1.00 80.81 103 GLY A N 1
ATOM 831 C CA . GLY A 1 103 ? -12.135 -11.522 12.979 1.00 80.81 103 GLY A CA 1
ATOM 832 C C . GLY A 1 103 ? -11.816 -10.628 14.178 1.00 80.81 103 GLY A C 1
ATOM 833 O O . GLY A 1 103 ? -11.148 -9.605 14.072 1.00 80.81 103 GLY A O 1
ATOM 834 N N . GLN A 1 104 ? -12.329 -11.019 15.346 1.00 73.62 104 GLN A N 1
ATOM 835 C CA . GLN A 1 104 ? -12.244 -10.225 16.573 1.00 73.62 104 GLN A CA 1
ATOM 836 C C . GLN A 1 104 ? -11.372 -10.896 17.642 1.00 73.62 104 GLN A C 1
ATOM 838 O O . GLN A 1 104 ? -11.391 -12.119 17.827 1.00 73.62 104 GLN A O 1
ATOM 843 N N . ASN A 1 105 ? -10.658 -10.065 18.400 1.00 76.62 105 ASN A N 1
ATOM 844 C CA . ASN A 1 105 ? -9.826 -10.433 19.548 1.00 76.62 105 ASN A CA 1
ATOM 845 C C . ASN A 1 105 ? -8.840 -11.572 19.214 1.00 76.62 105 ASN A C 1
ATOM 847 O O . ASN A 1 105 ? -8.219 -11.588 18.154 1.00 76.62 105 ASN A O 1
ATOM 851 N N . ASN A 1 106 ? -8.710 -12.565 20.095 1.00 75.62 106 ASN A N 1
ATOM 852 C CA . ASN A 1 106 ? -7.757 -13.673 19.957 1.00 75.62 106 ASN A CA 1
ATOM 853 C C . ASN A 1 106 ? -8.037 -14.613 18.766 1.00 75.62 106 ASN A C 1
ATOM 855 O O . ASN A 1 106 ? -7.284 -15.560 18.551 1.00 75.62 106 ASN A O 1
ATOM 859 N N . LYS A 1 107 ? -9.114 -14.385 17.999 1.00 79.19 107 LYS A N 1
ATOM 860 C CA . LYS A 1 107 ? -9.440 -15.143 16.781 1.00 79.19 107 LYS A CA 1
ATOM 861 C C . LYS A 1 107 ? -9.017 -14.422 15.499 1.00 79.19 107 LYS A C 1
ATOM 863 O O . LYS A 1 107 ? -9.228 -14.977 14.421 1.00 79.19 107 LYS A O 1
ATOM 868 N N . ALA A 1 108 ? -8.439 -13.223 15.603 1.00 81.81 108 ALA A N 1
ATOM 869 C CA . ALA A 1 108 ? -8.072 -12.428 14.445 1.00 81.81 108 ALA A CA 1
ATOM 870 C C . ALA A 1 108 ? -6.979 -13.114 13.611 1.00 81.81 108 ALA A C 1
ATOM 872 O O . ALA A 1 108 ? -5.885 -13.421 14.097 1.00 81.81 108 ALA A O 1
ATOM 873 N N . LYS A 1 109 ? -7.275 -13.360 12.335 1.00 84.88 109 LYS A N 1
ATOM 874 C CA . LYS A 1 109 ? -6.347 -13.949 11.369 1.00 84.88 109 LYS A CA 1
ATOM 875 C C . LYS A 1 109 ? -5.787 -12.859 10.478 1.00 84.88 109 LYS A C 1
ATOM 877 O O . LYS A 1 109 ? -6.514 -12.008 9.984 1.00 84.88 109 LYS A O 1
ATOM 882 N N . GLN A 1 110 ? -4.477 -12.893 10.262 1.00 86.06 110 GLN A N 1
ATOM 883 C CA . GLN A 1 110 ? -3.832 -11.984 9.323 1.00 86.06 110 GLN A CA 1
ATOM 884 C C . GLN A 1 110 ? -4.356 -12.218 7.909 1.00 86.06 110 GLN A C 1
ATOM 886 O O . GLN A 1 110 ? -4.262 -13.336 7.408 1.00 86.06 110 GLN A O 1
ATOM 891 N N . LEU A 1 111 ? -4.822 -11.143 7.278 1.00 85.75 111 LEU A N 1
ATOM 892 C CA . LEU A 1 111 ? -5.130 -11.124 5.858 1.00 85.75 111 LEU A CA 1
ATOM 893 C C . LEU A 1 111 ? -3.863 -10.757 5.087 1.00 85.75 111 LEU A C 1
ATOM 895 O O . LEU A 1 111 ? -3.287 -11.596 4.398 1.00 85.75 111 LEU A O 1
ATOM 899 N N . PHE A 1 112 ? -3.378 -9.527 5.279 1.00 89.75 112 PHE A N 1
ATOM 900 C CA . PHE A 1 112 ? -2.250 -8.987 4.528 1.00 89.75 112 PHE A CA 1
ATOM 901 C C . PHE A 1 112 ? -1.588 -7.784 5.210 1.00 89.75 112 PHE A C 1
ATOM 903 O O . PHE A 1 112 ? -2.007 -7.349 6.288 1.00 89.75 112 PHE A O 1
ATOM 910 N N . PHE A 1 113 ? -0.538 -7.262 4.576 1.00 92.62 113 PHE A N 1
ATOM 911 C CA . PHE A 1 113 ? 0.132 -6.034 4.983 1.00 92.62 113 PHE A CA 1
ATOM 912 C C . PHE A 1 113 ? -0.026 -4.937 3.932 1.00 92.62 113 PHE A C 1
ATOM 914 O O . PHE A 1 113 ? 0.197 -5.150 2.740 1.00 92.62 113 PHE A O 1
ATOM 921 N N . LEU A 1 114 ? -0.348 -3.740 4.406 1.00 94.81 114 LEU A N 1
ATOM 922 C CA . LEU A 1 114 ? -0.135 -2.506 3.673 1.00 94.81 114 LEU A CA 1
ATOM 923 C C . LEU A 1 114 ? 1.285 -2.019 3.996 1.00 94.81 114 LEU A C 1
ATOM 925 O O . LEU A 1 114 ? 1.571 -1.679 5.146 1.00 94.81 114 LEU A O 1
ATOM 929 N N . HIS A 1 115 ? 2.181 -2.011 3.016 1.00 94.81 115 HIS A N 1
ATOM 930 C CA . HIS A 1 115 ? 3.554 -1.549 3.185 1.00 94.81 115 HIS A CA 1
ATOM 931 C C . HIS A 1 115 ? 3.672 -0.098 2.741 1.00 94.81 115 HIS A C 1
ATOM 933 O O . HIS A 1 115 ? 3.458 0.220 1.577 1.00 94.81 115 HIS A O 1
ATOM 939 N N . LEU A 1 116 ? 4.074 0.781 3.649 1.00 93.19 116 LEU A N 1
ATOM 940 C CA . LEU A 1 116 ? 4.447 2.151 3.336 1.00 93.19 116 LEU A CA 1
ATOM 941 C C . LEU A 1 116 ? 5.968 2.231 3.347 1.00 93.19 116 LEU A C 1
ATOM 943 O O . LEU A 1 116 ? 6.614 2.087 4.388 1.00 93.19 116 LEU A O 1
ATOM 947 N N . THR A 1 117 ? 6.543 2.404 2.162 1.00 84.31 117 THR A N 1
ATOM 948 C CA . THR A 1 117 ? 7.994 2.363 1.984 1.00 84.31 117 THR A CA 1
ATOM 949 C C . THR A 1 117 ? 8.659 3.488 2.761 1.00 84.31 117 THR A C 1
ATOM 951 O O . THR A 1 117 ? 8.274 4.645 2.606 1.00 84.31 117 THR A O 1
ATOM 954 N N . SER A 1 118 ? 9.681 3.149 3.555 1.00 73.56 118 SER A N 1
ATOM 955 C CA . SER A 1 118 ? 10.509 4.133 4.241 1.00 73.56 118 SER A CA 1
ATOM 956 C C . SER A 1 118 ? 11.955 4.042 3.768 1.00 73.56 118 SER A C 1
ATOM 958 O O . SER A 1 118 ? 12.691 3.113 4.100 1.00 73.56 118 SER A O 1
ATOM 960 N N . TYR A 1 119 ? 12.379 5.010 2.961 1.00 72.94 119 TYR A N 1
ATOM 961 C CA . TYR A 1 119 ? 13.749 5.055 2.455 1.00 72.94 119 TYR A CA 1
ATOM 962 C C . TYR A 1 119 ? 14.697 5.733 3.442 1.00 72.94 119 TYR A C 1
ATOM 964 O O . TYR A 1 119 ? 14.367 6.745 4.048 1.00 72.94 119 TYR A O 1
ATOM 972 N N . SER A 1 120 ? 15.926 5.237 3.579 1.00 70.50 120 SER A N 1
ATOM 973 C CA . SER A 1 120 ? 16.934 5.980 4.343 1.00 70.50 120 SER A CA 1
ATOM 974 C C . SER A 1 120 ? 17.145 7.378 3.742 1.00 70.50 120 SER A C 1
ATOM 976 O O . SER A 1 120 ? 16.955 7.582 2.540 1.00 70.50 120 SER A O 1
ATOM 978 N N . GLY A 1 121 ? 17.568 8.347 4.562 1.00 73.50 121 GLY A N 1
ATOM 979 C CA . GLY A 1 121 ? 17.885 9.696 4.073 1.00 73.50 121 GLY A CA 1
ATOM 980 C C . GLY A 1 121 ? 18.935 9.683 2.954 1.00 73.50 121 GLY A C 1
ATOM 981 O O . GLY A 1 121 ? 18.817 10.427 1.984 1.00 73.50 121 GLY A O 1
ATOM 982 N N . GLU A 1 122 ? 19.902 8.766 3.032 1.00 79.12 122 GLU A N 1
ATOM 983 C CA . GLU A 1 122 ? 20.902 8.537 1.985 1.00 79.12 122 GLU A CA 1
ATOM 984 C C . GLU A 1 122 ? 20.269 8.063 0.667 1.00 79.12 122 GLU A C 1
ATOM 986 O O . GLU A 1 122 ? 20.568 8.610 -0.395 1.00 79.12 122 GLU A O 1
ATOM 991 N N . PHE A 1 123 ? 19.352 7.089 0.723 1.00 80.06 123 PHE A N 1
ATOM 992 C CA . PHE A 1 123 ? 18.643 6.614 -0.464 1.00 80.06 123 PHE A CA 1
ATOM 993 C C . PHE A 1 123 ? 17.793 7.731 -1.075 1.00 80.06 123 PHE A C 1
ATOM 995 O O . PHE A 1 123 ? 17.851 7.952 -2.284 1.00 80.06 123 PHE A O 1
ATOM 1002 N N . MET A 1 124 ? 17.050 8.464 -0.239 1.00 76.06 124 MET A N 1
ATOM 1003 C CA . MET A 1 124 ? 16.247 9.600 -0.687 1.00 76.06 124 MET A CA 1
ATOM 1004 C C . MET A 1 124 ? 17.110 10.654 -1.367 1.00 76.06 124 MET A C 1
ATOM 1006 O O . MET A 1 124 ? 16.731 11.116 -2.430 1.00 76.06 124 MET A O 1
ATOM 1010 N N . SER A 1 125 ? 18.276 10.993 -0.815 1.00 80.62 125 SER A N 1
ATOM 1011 C CA . SER A 1 125 ? 19.196 11.959 -1.425 1.00 80.62 125 SER A CA 1
ATOM 1012 C C . SER A 1 125 ? 19.715 11.475 -2.784 1.00 80.62 125 SER A C 1
ATOM 1014 O O . SER A 1 125 ? 19.624 12.188 -3.784 1.00 80.62 125 SER A O 1
ATOM 1016 N N . LYS A 1 126 ? 20.176 10.220 -2.853 1.00 85.00 126 LYS A N 1
ATOM 1017 C CA . LYS A 1 126 ? 20.752 9.634 -4.071 1.00 85.00 126 LYS A CA 1
ATOM 1018 C C . LYS A 1 126 ? 19.740 9.497 -5.211 1.00 85.00 126 LYS A C 1
ATOM 1020 O O . LYS A 1 126 ? 20.089 9.716 -6.369 1.00 85.00 126 LYS A O 1
ATOM 1025 N N . TYR A 1 127 ? 18.498 9.135 -4.893 1.00 84.00 127 TYR A N 1
ATOM 1026 C CA . TYR A 1 127 ? 17.459 8.838 -5.884 1.00 84.00 127 TYR A CA 1
ATOM 1027 C C . TYR A 1 127 ? 16.339 9.885 -5.931 1.00 84.00 127 TYR A C 1
ATOM 1029 O O . TYR A 1 127 ? 15.328 9.647 -6.588 1.00 84.00 127 TYR A O 1
ATOM 1037 N N . LYS A 1 128 ? 16.519 11.050 -5.288 1.00 83.88 128 LYS A N 1
ATOM 1038 C CA . LYS A 1 128 ? 15.502 12.108 -5.165 1.00 83.88 128 LYS A CA 1
ATOM 1039 C C . LYS A 1 128 ? 14.856 12.452 -6.504 1.00 83.88 128 LYS A C 1
ATOM 1041 O O . LYS A 1 128 ? 13.651 12.310 -6.659 1.00 83.88 128 LYS A O 1
ATOM 1046 N N . HIS A 1 129 ? 15.683 12.820 -7.479 1.00 86.19 129 HIS A N 1
ATOM 1047 C CA . HIS A 1 129 ? 15.247 13.231 -8.812 1.00 86.19 129 HIS A CA 1
ATOM 1048 C C . HIS A 1 129 ? 14.468 12.130 -9.549 1.00 86.19 129 HIS A C 1
ATOM 1050 O O . HIS A 1 129 ? 13.493 12.424 -10.231 1.00 86.19 129 HIS A O 1
ATOM 1056 N N . ILE A 1 130 ? 14.856 10.858 -9.393 1.00 87.81 130 ILE A N 1
ATOM 1057 C CA . ILE A 1 130 ? 14.132 9.724 -9.986 1.00 87.81 130 ILE A CA 1
ATOM 1058 C C . ILE A 1 130 ? 12.772 9.557 -9.312 1.00 87.81 130 ILE A C 1
ATOM 1060 O O . ILE A 1 130 ? 11.771 9.431 -10.007 1.00 87.81 130 ILE A O 1
ATOM 1064 N N . LEU A 1 131 ? 12.715 9.590 -7.979 1.00 84.88 131 LEU A N 1
ATOM 1065 C CA . LEU A 1 131 ? 11.461 9.435 -7.242 1.00 84.88 131 LEU A CA 1
ATOM 1066 C C . LEU A 1 131 ? 10.497 10.595 -7.519 1.00 84.88 131 LEU A C 1
ATOM 1068 O O . LEU A 1 131 ? 9.326 10.357 -7.786 1.00 84.88 131 LEU A O 1
ATOM 1072 N N . GLU A 1 132 ? 10.983 11.835 -7.533 1.00 85.31 132 GLU A N 1
ATOM 1073 C CA . GLU A 1 132 ? 10.185 13.014 -7.893 1.00 85.31 132 GLU A CA 1
ATOM 1074 C C . GLU A 1 132 ? 9.633 12.898 -9.317 1.00 85.31 132 GLU A C 1
ATOM 1076 O O . GLU A 1 132 ? 8.450 13.144 -9.542 1.00 85.31 132 GLU A O 1
ATOM 1081 N N . ARG A 1 133 ? 10.458 12.438 -10.266 1.00 89.94 133 ARG A N 1
ATOM 1082 C CA . ARG A 1 133 ? 10.053 12.156 -11.649 1.00 89.94 133 ARG A CA 1
ATOM 1083 C C . ARG A 1 133 ? 8.974 11.072 -11.710 1.00 89.94 133 ARG A C 1
ATOM 1085 O O . ARG A 1 133 ? 7.990 11.231 -12.425 1.00 89.94 133 ARG A O 1
ATOM 1092 N N . GLU A 1 134 ? 9.133 9.979 -10.967 1.00 90.50 134 GLU A N 1
ATOM 1093 C CA . GLU A 1 134 ? 8.154 8.887 -10.908 1.00 90.50 134 GLU A CA 1
ATOM 1094 C C . GLU A 1 134 ? 6.817 9.336 -10.306 1.00 90.50 134 GLU A C 1
ATOM 1096 O O . GLU A 1 134 ? 5.770 8.974 -10.834 1.00 90.50 134 GLU A O 1
ATOM 1101 N N . ILE A 1 135 ? 6.840 10.152 -9.248 1.00 87.94 135 ILE A N 1
ATOM 1102 C CA . ILE A 1 135 ? 5.632 10.718 -8.629 1.00 87.94 135 ILE A CA 1
ATOM 1103 C C . ILE A 1 135 ? 4.953 11.703 -9.581 1.00 87.94 135 ILE A C 1
ATOM 1105 O O . ILE A 1 135 ? 3.734 11.664 -9.734 1.00 87.94 135 ILE A O 1
ATOM 1109 N N . TYR A 1 136 ? 5.733 12.575 -10.226 1.00 89.62 136 TYR A N 1
ATOM 1110 C CA . TYR A 1 136 ? 5.226 13.583 -11.156 1.00 89.62 136 TYR A CA 1
ATOM 1111 C C . TYR A 1 136 ? 4.536 12.947 -12.365 1.00 89.62 136 TYR A C 1
ATOM 1113 O O . TYR A 1 136 ? 3.461 13.382 -12.767 1.00 89.62 136 TYR A O 1
ATOM 1121 N N . TYR A 1 137 ? 5.125 11.885 -12.918 1.00 92.56 137 TYR A N 1
ATOM 1122 C CA . TYR A 1 137 ? 4.546 11.157 -14.044 1.00 92.56 137 TYR A CA 1
ATOM 1123 C C . TYR A 1 137 ? 3.616 10.016 -13.628 1.00 92.56 137 TYR A C 1
ATOM 1125 O O . TYR A 1 137 ? 3.168 9.282 -14.504 1.00 92.56 137 TYR A O 1
ATOM 1133 N N . ALA A 1 138 ? 3.315 9.825 -12.343 1.00 94.56 138 ALA A N 1
ATOM 1134 C CA . ALA A 1 138 ? 2.394 8.778 -11.918 1.00 94.56 138 ALA A CA 1
ATOM 1135 C C . ALA A 1 138 ? 1.037 8.938 -12.623 1.00 94.56 138 ALA A C 1
ATOM 1137 O O . ALA A 1 138 ? 0.496 10.040 -12.730 1.00 94.56 138 ALA A O 1
ATOM 1138 N N . ASN A 1 139 ? 0.464 7.829 -13.088 1.00 96.69 139 ASN A N 1
ATOM 1139 C CA . ASN A 1 139 ? -0.875 7.862 -13.660 1.00 96.69 139 ASN A CA 1
ATOM 1140 C C . ASN A 1 139 ? -1.907 7.949 -12.541 1.00 96.69 139 ASN A C 1
ATOM 1142 O O . ASN A 1 139 ? -1.706 7.433 -11.445 1.00 96.69 139 ASN A O 1
ATOM 1146 N N . THR A 1 140 ? -3.043 8.569 -12.832 1.00 96.00 140 THR A N 1
ATOM 1147 C CA . THR A 1 140 ? -4.196 8.554 -11.933 1.00 96.00 140 THR A CA 1
ATOM 1148 C C . THR A 1 140 ? -5.194 7.530 -12.456 1.00 96.00 140 THR A C 1
ATOM 1150 O O . THR A 1 140 ? -5.771 7.730 -13.523 1.00 96.00 140 THR A O 1
ATOM 1153 N N . LEU A 1 141 ? -5.378 6.433 -11.723 1.00 95.31 141 LEU A N 1
ATOM 1154 C CA . LEU A 1 141 ? -6.264 5.328 -12.097 1.00 95.31 141 LEU A CA 1
ATOM 1155 C C . LEU A 1 141 ? -7.416 5.205 -11.099 1.00 95.31 141 LEU A C 1
ATOM 1157 O O . LEU A 1 141 ? -7.276 5.586 -9.937 1.00 95.31 141 LEU A O 1
ATOM 1161 N N . LEU A 1 142 ? -8.552 4.678 -11.552 1.00 93.50 142 LEU A N 1
ATOM 1162 C CA . LEU A 1 142 ? -9.689 4.359 -10.687 1.00 93.50 142 LEU A CA 1
ATOM 1163 C C . LEU A 1 142 ? -9.414 3.070 -9.911 1.00 93.50 142 LEU A C 1
ATOM 1165 O O . LEU A 1 142 ? -8.890 2.104 -10.470 1.00 93.50 142 LEU A O 1
ATOM 1169 N N . ILE A 1 143 ? -9.807 3.035 -8.640 1.00 91.31 143 ILE A N 1
ATOM 1170 C CA . ILE A 1 143 ? -9.928 1.770 -7.918 1.00 91.31 143 ILE A CA 1
ATOM 1171 C C . ILE A 1 143 ? -11.141 1.032 -8.518 1.00 91.31 143 ILE A C 1
ATOM 1173 O O . ILE A 1 143 ? -12.222 1.615 -8.622 1.00 91.31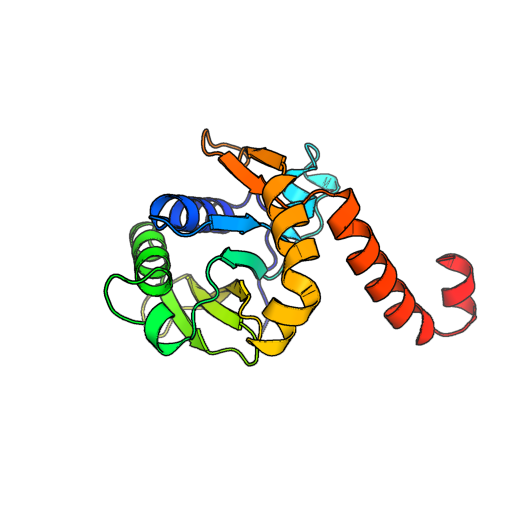 143 ILE A O 1
ATOM 1177 N N . PRO A 1 144 ? -11.007 -0.235 -8.948 1.00 88.62 144 PRO A N 1
ATOM 1178 C CA . PRO A 1 144 ? -12.111 -0.969 -9.551 1.00 88.62 144 PRO A CA 1
ATOM 1179 C C . PRO A 1 144 ? -13.351 -1.006 -8.656 1.00 88.62 144 PRO A C 1
ATOM 1181 O O . PRO A 1 144 ? -13.255 -1.289 -7.463 1.00 88.62 144 PRO A O 1
ATOM 1184 N N . LYS A 1 145 ? -14.526 -0.796 -9.264 1.00 87.38 145 LYS A N 1
ATOM 1185 C CA . LYS A 1 145 ? -15.837 -0.742 -8.585 1.00 87.38 145 LYS A CA 1
ATOM 1186 C C . LYS A 1 145 ? -15.981 0.420 -7.589 1.00 87.38 145 LYS A C 1
ATOM 1188 O O . LYS A 1 145 ? -16.774 0.324 -6.648 1.00 87.38 145 LYS A O 1
ATOM 1193 N N . THR A 1 146 ? -15.221 1.497 -7.773 1.00 86.25 146 THR A N 1
ATOM 1194 C CA . THR A 1 146 ? -15.344 2.729 -6.989 1.00 86.25 146 THR A CA 1
ATOM 1195 C C . THR A 1 146 ? -15.188 3.955 -7.887 1.00 86.25 146 THR A C 1
ATOM 1197 O O . THR A 1 146 ? -14.693 3.862 -9.009 1.00 86.25 146 THR A O 1
ATOM 1200 N N . GLU A 1 147 ? -15.593 5.114 -7.369 1.00 88.44 147 GLU A N 1
ATOM 1201 C CA . GLU A 1 147 ? -15.354 6.420 -7.998 1.00 88.44 147 GLU A CA 1
ATOM 1202 C C . GLU A 1 147 ? -14.016 7.046 -7.553 1.00 88.44 147 GLU A C 1
ATOM 1204 O O . GLU A 1 147 ? -13.636 8.136 -7.990 1.00 88.44 147 GLU A O 1
ATOM 1209 N N . MET A 1 148 ? -13.282 6.376 -6.658 1.00 90.62 148 MET A N 1
ATOM 1210 C CA . MET A 1 148 ? -12.054 6.898 -6.067 1.00 90.62 148 MET A CA 1
ATOM 1211 C C . MET A 1 148 ? -10.859 6.662 -6.983 1.00 90.62 148 MET A C 1
ATOM 1213 O O . MET A 1 148 ? -10.645 5.577 -7.529 1.00 90.62 148 MET A O 1
ATOM 1217 N N . LYS A 1 149 ? -10.043 7.705 -7.120 1.00 92.75 149 LYS A N 1
ATOM 1218 C CA . LYS A 1 149 ? -8.835 7.701 -7.940 1.00 92.75 149 LYS A CA 1
ATOM 1219 C C . LYS A 1 149 ? -7.590 7.651 -7.066 1.00 92.75 149 LYS A C 1
ATOM 1221 O O . LYS A 1 149 ? -7.519 8.313 -6.034 1.00 92.75 149 LYS A O 1
ATOM 1226 N N . VAL A 1 150 ? -6.583 6.915 -7.521 1.00 94.31 150 VAL A N 1
ATOM 1227 C CA . VAL A 1 150 ? -5.279 6.784 -6.865 1.00 94.31 150 VAL A CA 1
ATOM 1228 C C . VAL A 1 150 ? -4.155 7.090 -7.844 1.00 94.31 150 VAL A C 1
ATOM 1230 O O . VAL A 1 150 ? -4.242 6.768 -9.030 1.00 94.31 150 VAL A O 1
ATOM 1233 N N . LYS A 1 151 ? -3.072 7.691 -7.342 1.00 94.81 151 LYS A N 1
ATOM 1234 C CA . LYS A 1 151 ? -1.812 7.779 -8.085 1.00 94.81 151 LYS A CA 1
ATOM 1235 C C . LYS A 1 151 ? -1.163 6.396 -8.119 1.00 94.81 151 LYS A C 1
ATOM 1237 O O . LYS A 1 151 ? -0.993 5.757 -7.081 1.00 94.81 151 LYS A O 1
ATOM 1242 N N . VAL A 1 152 ? -0.771 5.947 -9.301 1.00 96.12 152 VAL A N 1
ATOM 1243 C CA . VAL A 1 152 ? -0.154 4.643 -9.550 1.00 96.12 152 VAL A CA 1
ATOM 1244 C C . VAL A 1 152 ? 1.117 4.857 -10.352 1.00 96.12 152 VAL A C 1
ATOM 1246 O O . VAL A 1 152 ? 1.118 5.577 -11.353 1.00 96.12 152 VAL A O 1
ATOM 1249 N N . LYS A 1 153 ? 2.208 4.211 -9.930 1.00 95.56 153 LYS A N 1
ATOM 1250 C CA . LYS A 1 153 ? 3.472 4.260 -10.671 1.00 95.56 153 LYS A CA 1
ATOM 1251 C C . LYS A 1 153 ? 3.243 3.797 -12.109 1.00 95.56 153 LYS A C 1
ATOM 1253 O O . LYS A 1 153 ? 2.478 2.861 -12.347 1.00 95.56 153 LYS A O 1
ATOM 1258 N N . LYS A 1 154 ? 3.869 4.471 -13.074 1.00 95.06 154 LYS A N 1
ATOM 1259 C CA . LYS A 1 154 ? 3.777 4.099 -14.489 1.00 95.06 154 LYS A CA 1
ATOM 1260 C C . LYS A 1 154 ? 4.199 2.652 -14.700 1.00 95.06 154 LYS A C 1
ATOM 1262 O O . LYS A 1 154 ? 5.148 2.181 -14.069 1.00 95.06 154 LYS A O 1
ATOM 1267 N N . ILE A 1 155 ? 3.492 1.941 -15.575 1.00 91.62 155 ILE A N 1
ATOM 1268 C CA . ILE A 1 155 ? 3.770 0.523 -15.811 1.00 91.62 155 ILE A CA 1
ATOM 1269 C C . ILE A 1 155 ? 5.191 0.333 -16.359 1.00 91.62 155 ILE A C 1
ATOM 1271 O O . ILE A 1 155 ? 5.894 -0.586 -15.945 1.00 91.62 155 ILE A O 1
ATOM 1275 N N . GLU A 1 156 ? 5.655 1.276 -17.177 1.00 91.69 156 GLU A N 1
ATOM 1276 C CA . GLU A 1 156 ? 6.998 1.339 -17.753 1.00 91.69 156 GLU A CA 1
ATOM 1277 C C . GLU A 1 156 ? 8.087 1.463 -16.684 1.00 91.69 156 GLU A C 1
ATOM 1279 O O . GLU A 1 156 ? 9.189 0.956 -16.871 1.00 91.69 156 GLU A O 1
ATOM 1284 N N . ASP A 1 157 ? 7.775 2.074 -15.539 1.00 91.25 157 ASP A N 1
ATOM 1285 C CA . ASP A 1 157 ? 8.701 2.162 -14.412 1.00 91.25 157 ASP A CA 1
ATOM 1286 C C . ASP A 1 157 ? 8.600 0.947 -13.479 1.00 91.25 157 ASP A C 1
ATOM 1288 O O . ASP A 1 157 ? 9.514 0.687 -12.702 1.00 91.25 157 ASP A O 1
ATOM 1292 N N . ILE A 1 158 ? 7.500 0.187 -13.516 1.00 90.06 158 ILE A N 1
ATOM 1293 C CA . ILE A 1 158 ? 7.328 -1.034 -12.710 1.00 90.06 158 ILE A CA 1
ATOM 1294 C C . ILE A 1 158 ? 8.000 -2.235 -13.388 1.00 90.06 158 ILE A C 1
ATOM 1296 O O . ILE A 1 158 ? 8.657 -3.037 -12.713 1.00 90.06 158 ILE A O 1
ATOM 1300 N N . LEU A 1 159 ? 7.838 -2.372 -14.707 1.00 86.62 159 LEU A N 1
ATOM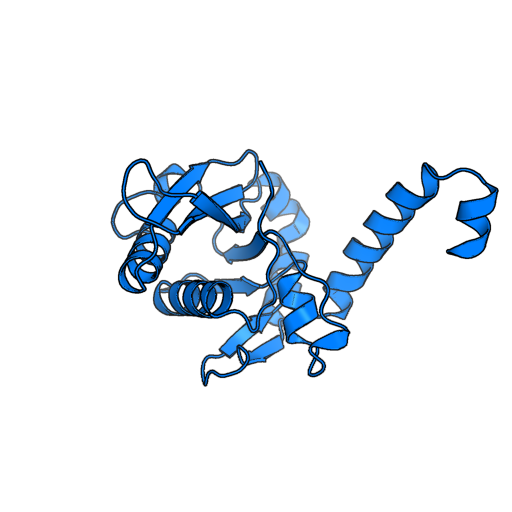 1301 C CA . LEU A 1 159 ? 8.285 -3.533 -15.482 1.00 86.62 159 LEU A CA 1
ATOM 1302 C C . LEU A 1 159 ? 9.783 -3.850 -15.316 1.00 86.62 159 LEU A C 1
ATOM 1304 O O . LEU A 1 159 ? 10.084 -5.009 -15.016 1.00 86.62 159 LEU A O 1
ATOM 1308 N N . PRO A 1 160 ? 10.724 -2.884 -15.386 1.00 87.25 160 PRO A N 1
ATOM 1309 C CA . PRO A 1 160 ? 12.150 -3.172 -15.230 1.00 87.25 160 PRO A CA 1
ATOM 1310 C C . PRO A 1 160 ? 12.484 -3.836 -13.889 1.00 87.25 160 PRO A C 1
ATOM 1312 O O . PRO A 1 160 ? 13.280 -4.774 -13.831 1.00 87.25 160 PRO A O 1
ATOM 1315 N N . HIS A 1 161 ? 11.837 -3.415 -12.796 1.00 84.44 161 HIS A N 1
ATOM 1316 C CA . HIS A 1 161 ? 12.047 -4.025 -11.479 1.00 84.44 161 HIS A CA 1
ATOM 1317 C C . HIS A 1 161 ? 11.519 -5.463 -11.411 1.00 84.44 161 HIS A C 1
ATOM 1319 O O . HIS A 1 161 ? 12.112 -6.306 -10.732 1.00 84.44 161 HIS A O 1
ATOM 1325 N N . LYS A 1 162 ? 10.408 -5.753 -12.099 1.00 83.31 162 LYS A N 1
ATOM 1326 C CA . LYS A 1 162 ? 9.835 -7.103 -12.168 1.00 83.31 162 LYS A CA 1
ATOM 1327 C C . LYS A 1 162 ? 10.701 -8.026 -13.024 1.00 83.31 162 LYS A C 1
ATOM 1329 O O . LYS A 1 162 ? 11.010 -9.123 -12.566 1.00 83.31 162 LYS A O 1
ATOM 1334 N N . ILE A 1 163 ? 11.161 -7.559 -14.186 1.00 84.75 163 ILE A N 1
ATOM 1335 C CA . ILE A 1 163 ? 12.066 -8.303 -15.076 1.00 84.75 163 ILE A CA 1
ATOM 1336 C C . ILE A 1 163 ? 13.375 -8.625 -14.349 1.00 84.75 163 ILE A C 1
ATOM 1338 O O . ILE A 1 163 ? 13.731 -9.791 -14.219 1.00 84.75 163 ILE A O 1
ATOM 1342 N N . LYS A 1 164 ? 14.016 -7.631 -13.723 1.00 84.00 164 LYS A N 1
ATOM 1343 C CA . LYS A 1 164 ? 15.249 -7.836 -12.946 1.00 84.00 164 LYS A CA 1
ATOM 1344 C C . LYS A 1 164 ? 15.087 -8.842 -11.801 1.00 84.00 164 LYS A C 1
ATOM 1346 O O . LYS A 1 164 ? 16.028 -9.548 -11.435 1.00 84.00 164 LYS A O 1
ATOM 1351 N N . ARG A 1 165 ? 13.904 -8.906 -11.180 1.00 79.25 165 ARG A N 1
ATOM 1352 C CA . ARG A 1 165 ? 13.602 -9.919 -10.155 1.00 79.25 165 ARG A CA 1
ATOM 1353 C C . ARG A 1 165 ? 13.494 -11.314 -10.772 1.00 79.25 165 ARG A C 1
ATOM 1355 O O . ARG A 1 165 ? 13.995 -12.260 -10.171 1.00 79.25 165 ARG A O 1
ATOM 1362 N N . LEU A 1 166 ? 12.866 -11.438 -11.940 1.00 80.69 166 LEU A N 1
ATOM 1363 C CA . LEU A 1 166 ? 12.786 -12.701 -12.675 1.00 80.69 166 LEU A CA 1
ATOM 1364 C C . LEU A 1 166 ? 14.171 -13.185 -13.098 1.00 80.69 166 LEU A C 1
ATOM 1366 O O . LEU A 1 166 ? 14.495 -14.325 -12.801 1.00 80.69 166 LEU A O 1
ATOM 1370 N N . GLU A 1 167 ? 15.016 -12.328 -13.673 1.00 79.56 167 GLU A N 1
ATOM 1371 C CA . GLU A 1 167 ? 16.395 -12.672 -14.064 1.00 79.56 167 GLU A CA 1
ATOM 1372 C C . GLU A 1 167 ? 17.187 -13.285 -12.904 1.00 79.56 167 GLU A C 1
ATOM 1374 O O . GLU A 1 167 ? 17.822 -14.329 -13.054 1.00 79.56 167 GLU A O 1
ATOM 1379 N N . LYS A 1 168 ? 17.087 -12.686 -11.709 1.00 74.69 168 LYS A N 1
ATOM 1380 C CA . LYS A 1 168 ? 17.700 -13.245 -10.498 1.00 74.69 168 LYS A CA 1
ATOM 1381 C C . LYS A 1 168 ? 17.169 -14.636 -10.186 1.00 74.69 168 LYS A C 1
ATOM 1383 O O . LYS A 1 168 ? 17.959 -15.501 -9.852 1.00 74.69 168 LYS A O 1
ATOM 1388 N N . HIS A 1 169 ? 15.860 -14.861 -10.274 1.00 71.00 169 HIS A N 1
ATOM 1389 C CA . HIS A 1 169 ? 15.274 -16.177 -10.011 1.00 71.00 169 HIS A CA 1
ATOM 1390 C C . HIS A 1 169 ? 15.649 -17.209 -11.083 1.00 71.00 169 HIS A C 1
ATOM 1392 O O . HIS A 1 169 ? 15.957 -18.347 -10.738 1.00 71.00 169 HIS A O 1
ATOM 1398 N N . VAL A 1 170 ? 15.688 -16.808 -12.355 1.00 69.06 170 VAL A N 1
ATOM 1399 C CA . VAL A 1 170 ? 16.085 -17.657 -13.485 1.00 69.06 170 VAL A CA 1
ATOM 1400 C C . VAL A 1 170 ? 17.552 -18.069 -13.375 1.00 69.06 170 VAL A C 1
ATOM 1402 O O . VAL A 1 170 ? 17.872 -19.218 -13.658 1.00 69.06 170 VAL A O 1
ATOM 1405 N N . ALA A 1 171 ? 18.439 -17.202 -12.874 1.00 66.94 171 ALA A N 1
ATOM 1406 C CA . ALA A 1 171 ? 19.847 -17.539 -12.647 1.00 66.94 171 ALA A CA 1
ATOM 1407 C C . ALA A 1 171 ? 20.046 -18.785 -11.754 1.00 66.94 171 ALA A C 1
ATOM 1409 O O . ALA A 1 171 ? 21.020 -19.519 -11.941 1.00 66.94 171 ALA A O 1
ATOM 1410 N N . TYR A 1 172 ? 19.103 -19.067 -10.849 1.00 65.12 172 TYR A N 1
ATOM 1411 C CA . TYR A 1 172 ? 19.134 -20.224 -9.946 1.00 65.12 172 TYR A CA 1
ATOM 1412 C C . TYR A 1 172 ? 18.391 -21.461 -10.470 1.00 65.12 172 TYR A C 1
ATOM 1414 O O . TYR A 1 172 ? 18.378 -22.488 -9.793 1.00 65.12 172 TYR A O 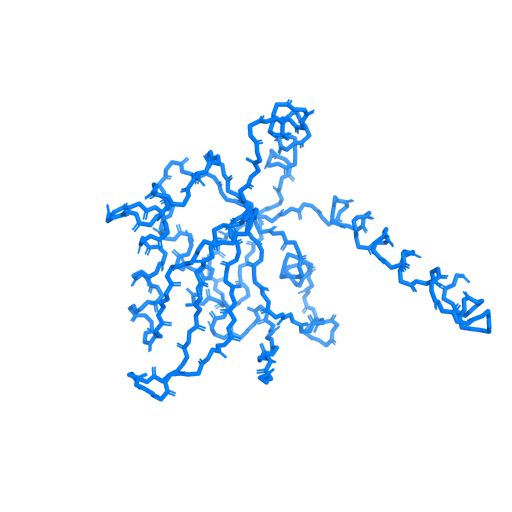1
ATOM 1422 N N . LEU A 1 173 ? 17.767 -21.397 -11.651 1.00 66.06 173 LEU A N 1
ATOM 1423 C CA . LEU A 1 173 ? 17.107 -22.559 -12.244 1.00 66.06 173 LEU A CA 1
ATOM 1424 C C . LEU A 1 173 ? 18.127 -23.515 -12.897 1.00 66.06 173 LEU A C 1
ATOM 1426 O O . LEU A 1 173 ? 19.158 -23.065 -13.410 1.00 66.06 173 LEU A O 1
ATOM 1430 N N . PRO A 1 174 ? 17.844 -24.829 -12.927 1.00 69.25 174 PRO A N 1
ATOM 1431 C CA . PRO A 1 174 ? 18.567 -25.775 -13.772 1.00 69.25 174 PRO A CA 1
ATOM 1432 C C . PRO A 1 174 ? 18.530 -25.349 -15.250 1.00 69.25 174 PRO A C 1
ATOM 1434 O O . PRO A 1 174 ? 17.511 -24.845 -15.727 1.00 69.25 174 PRO A O 1
ATOM 1437 N N . ASP A 1 175 ? 19.610 -25.593 -15.996 1.00 64.12 175 ASP A N 1
ATOM 1438 C CA . ASP A 1 175 ? 19.773 -25.158 -17.396 1.00 64.12 175 ASP A CA 1
ATOM 1439 C C . ASP A 1 175 ? 18.621 -25.505 -18.363 1.00 64.12 175 ASP A C 1
ATOM 1441 O O . ASP A 1 175 ? 18.311 -24.666 -19.215 1.00 64.12 175 ASP A O 1
ATOM 1445 N N . PRO A 1 176 ? 17.925 -26.656 -18.249 1.00 60.81 176 PRO A N 1
ATOM 1446 C CA . PRO A 1 176 ? 16.773 -26.947 -19.103 1.00 60.81 176 PRO A CA 1
ATOM 1447 C C . PRO A 1 176 ? 15.631 -25.932 -18.946 1.00 60.81 176 PRO A C 1
ATOM 1449 O O . PRO A 1 176 ? 14.972 -25.598 -19.923 1.00 60.81 176 PRO A O 1
ATOM 1452 N N . LEU A 1 177 ? 15.425 -25.409 -17.732 1.00 56.56 177 LEU A N 1
ATOM 1453 C CA . LEU A 1 177 ? 14.362 -24.448 -17.415 1.00 56.56 177 LEU A CA 1
ATOM 1454 C C . LEU A 1 177 ? 14.768 -23.000 -17.719 1.00 56.56 177 LEU A C 1
ATOM 1456 O O . LEU A 1 177 ? 13.910 -22.155 -17.958 1.00 56.56 177 LEU A O 1
ATOM 1460 N N . LYS A 1 178 ? 16.073 -22.702 -17.748 1.00 58.12 178 LYS A N 1
ATOM 1461 C CA . LYS A 1 178 ? 16.586 -21.391 -18.176 1.00 58.12 178 LYS A CA 1
ATOM 1462 C C . LYS A 1 178 ? 16.298 -21.122 -19.653 1.00 58.12 178 LYS A C 1
ATOM 1464 O O . LYS A 1 178 ? 15.902 -20.015 -19.997 1.00 58.12 178 LYS A O 1
ATOM 1469 N N . LYS A 1 179 ? 16.455 -22.140 -20.509 1.00 57.12 179 LYS A N 1
ATOM 1470 C CA . LYS A 1 179 ? 16.248 -22.041 -21.966 1.00 57.12 179 LYS A CA 1
ATOM 1471 C C . LYS A 1 179 ? 14.783 -21.883 -22.393 1.00 57.12 179 LYS A C 1
ATOM 1473 O O . LYS A 1 179 ? 14.546 -21.516 -23.532 1.00 57.12 179 LYS A O 1
ATOM 1478 N N . SER A 1 180 ? 13.815 -22.181 -21.523 1.00 55.56 180 SER A N 1
ATOM 1479 C CA . SER A 1 180 ? 12.379 -22.078 -21.835 1.00 55.56 180 SER A CA 1
ATOM 1480 C C . SER A 1 180 ? 11.735 -20.748 -21.421 1.00 55.56 180 SER A C 1
ATOM 1482 O O . SER A 1 180 ? 10.559 -20.539 -21.697 1.00 55.56 180 SER A O 1
ATOM 1484 N N . ILE A 1 181 ? 12.461 -19.895 -20.690 1.00 56.91 181 ILE A N 1
ATOM 1485 C CA . ILE A 1 181 ? 11.955 -18.624 -20.133 1.00 56.91 181 ILE A CA 1
ATOM 1486 C C . ILE A 1 181 ? 12.550 -17.407 -20.867 1.00 56.91 181 ILE A C 1
ATOM 1488 O O . ILE A 1 181 ? 11.975 -16.321 -20.789 1.00 56.91 181 ILE A O 1
ATOM 1492 N N . LEU A 1 182 ? 13.683 -17.591 -21.556 1.00 48.53 182 LEU A N 1
ATOM 1493 C CA . LEU A 1 182 ? 14.392 -16.573 -22.339 1.00 48.53 182 LEU A CA 1
ATOM 1494 C C . LEU A 1 182 ? 14.107 -16.717 -23.833 1.00 48.53 182 LEU A C 1
ATOM 1496 O O . LEU A 1 182 ? 14.142 -17.871 -24.314 1.00 48.53 182 LEU A O 1
#

Secondary structure (DSSP, 8-state):
--PPPB-TTSHHHHHHHHHHHHH-SS-EEEEEHHHHHHHT-S-GGG---BSEEEEEEES---HHHHHSTTSHHHHHHHHHHHTT-EEEEEE-SSEEEEEEEESSGGGPEEEEEEEEE---HHHHHHHHHHHHHHHHT-EEEEPTTSS-EEEE--HHHHHHHHHHHHHHHHHTS-HHHHTTT-

pLDDT: mean 86.21, std 10.55, range [44.06, 96.69]

Radius of gyration: 17.18 Å; chains: 1; bounding box: 37×44×42 Å